Protein AF-A0A380ZVC2-F1 (afdb_monomer_lite)

Organism: NCBI:txid1015

Secondary structure (DSSP, 8-state):
---EEEE-TTS-EEEE-TTS-EEEEETTTTEEEEE-SS------SS------SS------SS------SS------SS------SS------SS------SS------SS-------SS------SS------SS------SS-----

pLDDT: mean 93.97, std 8.3, range [48.78, 98.5]

Structure (mmCIF, N/CA/C/O backbone):
data_AF-A0A380ZVC2-F1
#
_entry.id   AF-A0A380ZVC2-F1
#
loop_
_atom_site.group_PDB
_atom_site.id
_atom_site.type_symbol
_atom_site.label_atom_id
_atom_site.label_alt_id
_atom_site.label_comp_id
_atom_site.label_asym_id
_atom_site.label_entity_id
_atom_site.label_seq_id
_atom_site.pdbx_PDB_ins_code
_atom_site.Cartn_x
_atom_site.Cartn_y
_atom_site.Cartn_z
_atom_site.occupancy
_atom_site.B_iso_or_equiv
_atom_site.auth_seq_id
_atom_site.auth_comp_id
_atom_site.auth_asym_id
_atom_site.auth_atom_id
_atom_site.pdbx_PDB_model_num
ATOM 1 N N . MET A 1 1 ? -24.034 16.412 26.655 1.00 63.91 1 MET A N 1
ATOM 2 C CA . MET A 1 1 ? -24.231 15.165 27.432 1.00 63.91 1 MET A CA 1
ATOM 3 C C . MET A 1 1 ? -22.999 14.930 28.295 1.00 63.91 1 MET A C 1
ATOM 5 O O . MET A 1 1 ? -21.976 15.521 27.990 1.00 63.91 1 MET A O 1
ATOM 9 N N . ALA A 1 2 ? -23.081 14.181 29.393 1.00 83.50 2 ALA A N 1
ATOM 10 C CA . ALA A 1 2 ? -21.892 13.782 30.157 1.00 83.50 2 ALA A CA 1
ATOM 11 C C . ALA A 1 2 ? -21.224 12.562 29.499 1.00 83.50 2 ALA A C 1
ATOM 13 O O . ALA A 1 2 ? -21.871 11.892 28.696 1.00 83.50 2 ALA A O 1
ATOM 14 N N . SER A 1 3 ? -19.968 12.268 29.843 1.00 95.62 3 SER A N 1
ATOM 15 C CA . SER A 1 3 ? -19.331 11.001 29.461 1.00 95.62 3 SER A CA 1
ATOM 16 C C . SER A 1 3 ? -20.010 9.826 30.168 1.00 95.62 3 SER A C 1
ATOM 18 O O . SER A 1 3 ? -20.435 9.966 31.317 1.00 95.62 3 SER A O 1
ATOM 20 N N . ARG A 1 4 ? -20.149 8.683 29.488 1.00 96.06 4 ARG A N 1
ATOM 21 C CA . ARG A 1 4 ? -20.898 7.522 29.993 1.00 96.06 4 ARG A CA 1
ATOM 22 C C . ARG A 1 4 ? -20.222 6.218 29.596 1.00 96.06 4 ARG A C 1
ATOM 24 O O . ARG A 1 4 ? -19.738 6.093 28.477 1.00 96.06 4 ARG A O 1
ATOM 31 N N . LEU A 1 5 ? -20.279 5.254 30.508 1.00 97.44 5 LEU A N 1
ATOM 32 C CA . LEU A 1 5 ? -20.104 3.834 30.231 1.00 97.44 5 LEU A CA 1
ATOM 33 C C . LEU A 1 5 ? -21.469 3.167 30.432 1.00 97.44 5 LEU A C 1
ATOM 35 O O . LEU A 1 5 ? -22.059 3.307 31.504 1.00 97.44 5 LEU A O 1
ATOM 39 N N . ILE A 1 6 ? -21.995 2.520 29.396 1.00 95.88 6 ILE A N 1
ATOM 40 C CA . ILE A 1 6 ? -23.343 1.942 29.370 1.00 95.88 6 ILE A CA 1
ATOM 41 C C . ILE A 1 6 ? -23.227 0.451 29.063 1.00 95.88 6 ILE A C 1
ATOM 43 O O . ILE A 1 6 ? -22.592 0.078 28.080 1.00 95.88 6 ILE A O 1
ATOM 47 N N . PHE A 1 7 ? -23.872 -0.363 29.892 1.00 96.81 7 PHE A N 1
ATOM 48 C CA . PHE A 1 7 ? -24.181 -1.763 29.616 1.00 96.81 7 PHE A CA 1
ATOM 49 C C . PHE A 1 7 ? -2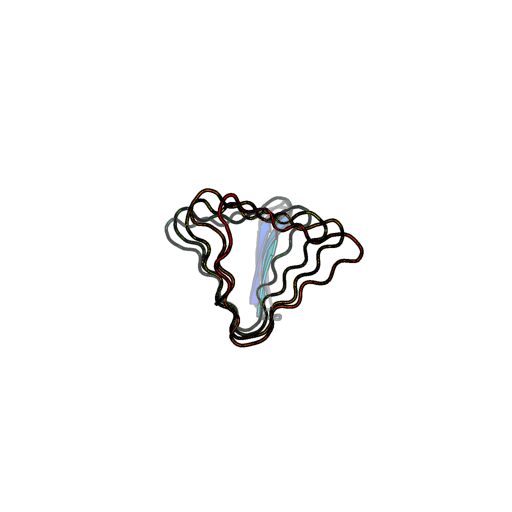5.652 -1.819 29.221 1.00 96.81 7 PHE A C 1
ATOM 51 O O . PHE A 1 7 ? -26.494 -1.262 29.933 1.00 96.81 7 PHE A O 1
ATOM 58 N N . THR A 1 8 ? -25.954 -2.399 28.071 1.00 93.62 8 THR A N 1
ATOM 59 C CA . THR A 1 8 ? -27.314 -2.445 27.527 1.00 93.62 8 THR A CA 1
ATOM 60 C C . THR A 1 8 ? -27.992 -3.781 27.838 1.00 93.62 8 THR A C 1
ATOM 62 O O . THR A 1 8 ? -27.348 -4.731 28.280 1.00 93.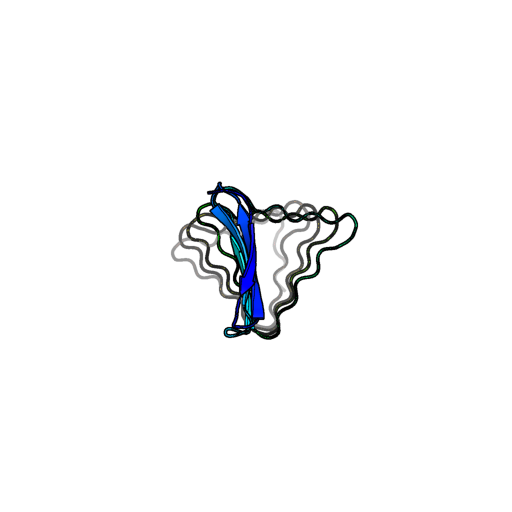62 8 THR A O 1
ATOM 65 N N . GLU A 1 9 ? -29.310 -3.859 27.632 1.00 91.38 9 GLU A N 1
ATOM 66 C CA . GLU A 1 9 ? -30.074 -5.099 27.852 1.00 91.38 9 GLU A CA 1
ATOM 67 C C . GLU A 1 9 ? -29.700 -6.211 26.860 1.00 91.38 9 GLU A C 1
ATOM 69 O O . GLU A 1 9 ? -29.792 -7.384 27.202 1.00 91.38 9 GLU A O 1
ATOM 74 N N . ASP A 1 10 ? -29.229 -5.853 25.662 1.00 90.69 10 ASP A N 1
ATOM 75 C CA . ASP A 1 10 ? -28.673 -6.775 24.663 1.00 90.69 10 ASP A CA 1
ATOM 76 C C . ASP A 1 10 ? -27.184 -7.094 24.902 1.00 90.69 10 ASP A C 1
ATOM 78 O O . ASP A 1 10 ? -26.499 -7.555 23.995 1.00 90.69 10 ASP A O 1
ATOM 82 N N . GLU A 1 11 ? -26.670 -6.827 26.108 1.00 92.81 11 GLU A N 1
ATOM 83 C CA . GLU A 1 11 ? -25.294 -7.115 26.544 1.00 92.81 11 GLU A CA 1
ATOM 84 C C . GLU A 1 11 ? -24.187 -6.336 25.806 1.00 92.81 11 GLU A C 1
ATOM 86 O O . GLU A 1 11 ? -23.001 -6.604 26.006 1.00 92.81 11 GLU A O 1
ATOM 91 N N . SER A 1 12 ? -24.535 -5.346 24.982 1.00 96.06 12 SER A N 1
ATOM 92 C CA . SER A 1 12 ? -23.563 -4.445 24.354 1.00 96.06 12 SER A CA 1
ATOM 93 C C . SER A 1 12 ? -22.928 -3.494 25.389 1.00 96.06 12 SER A C 1
ATOM 95 O O . SER A 1 12 ? -23.527 -3.140 26.412 1.00 96.06 12 SER A O 1
ATOM 97 N N . ILE A 1 13 ? -21.699 -3.034 25.116 1.00 98.00 13 ILE A N 1
ATOM 98 C CA . ILE A 1 13 ? -20.956 -2.085 25.970 1.00 98.00 13 ILE A CA 1
ATOM 99 C C . ILE A 1 13 ? -20.604 -0.836 25.163 1.00 98.00 13 ILE A C 1
ATOM 101 O O . ILE A 1 13 ? -19.988 -0.930 24.102 1.00 98.00 13 ILE A O 1
ATOM 105 N N . ILE A 1 14 ? -20.963 0.341 25.682 1.00 97.00 14 ILE A N 1
ATOM 106 C CA . ILE A 1 14 ? -20.763 1.631 25.007 1.00 97.00 14 ILE A CA 1
ATOM 107 C C . ILE A 1 14 ? -20.015 2.596 25.926 1.00 97.00 14 ILE A C 1
ATOM 109 O O . ILE A 1 14 ? -20.483 2.905 27.024 1.00 97.00 14 ILE A O 1
ATOM 113 N N . LEU A 1 15 ? -18.884 3.122 25.455 1.00 97.69 15 LEU A N 1
ATOM 114 C CA . LEU A 1 15 ? -18.159 4.235 26.065 1.00 97.69 15 LEU A CA 1
ATOM 115 C C . LEU A 1 15 ? -18.289 5.465 25.171 1.00 97.69 15 LEU A C 1
ATOM 117 O O . LEU A 1 15 ? -17.854 5.438 24.025 1.00 97.69 15 LEU A O 1
ATOM 121 N N . THR A 1 16 ? -18.846 6.548 25.707 1.00 97.00 16 THR A N 1
ATOM 122 C CA . THR A 1 16 ? -19.056 7.801 24.971 1.00 97.00 16 THR A CA 1
ATOM 123 C C . THR A 1 16 ? -18.628 9.013 25.789 1.00 97.00 16 THR A C 1
ATOM 125 O O . THR A 1 16 ? -18.713 9.008 27.023 1.00 97.00 16 THR A O 1
ATOM 128 N N . ASP A 1 17 ? -18.181 10.070 25.114 1.00 96.31 17 ASP A N 1
ATOM 129 C CA . ASP A 1 17 ? -17.947 11.379 25.715 1.00 96.31 17 ASP A CA 1
ATOM 130 C C . ASP A 1 17 ? -18.902 12.450 25.166 1.00 96.31 17 ASP A C 1
ATOM 132 O O . ASP A 1 17 ? -19.669 12.252 24.225 1.00 96.31 17 ASP A O 1
ATOM 136 N N . LYS A 1 18 ? -18.854 13.644 25.758 1.00 94.88 18 LYS A N 1
ATOM 137 C CA . LYS A 1 18 ? -19.688 14.770 25.316 1.00 94.88 18 LYS A CA 1
ATOM 138 C C . LYS A 1 18 ? -19.355 15.292 23.915 1.00 94.88 18 LYS A C 1
ATOM 140 O O . LYS A 1 18 ? -20.129 16.084 23.383 1.00 94.88 18 LYS A O 1
ATOM 145 N N . SER A 1 19 ? -18.183 14.939 23.399 1.00 94.81 19 SER A N 1
ATOM 146 C CA . SER A 1 19 ? -17.610 15.466 22.164 1.00 94.81 19 SER A CA 1
ATOM 147 C C . SER A 1 19 ? -17.977 14.601 20.960 1.00 94.81 19 SER A C 1
ATOM 149 O O . SER A 1 19 ? -17.734 15.031 19.841 1.00 94.81 19 SER A O 1
ATOM 151 N N . GLY A 1 20 ? -18.570 13.421 21.179 1.00 95.25 20 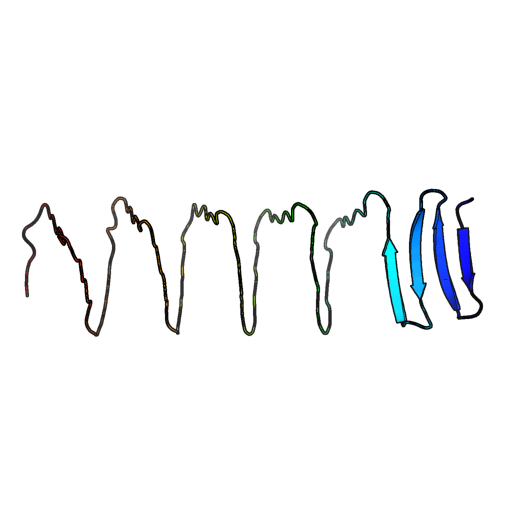GLY A N 1
ATOM 152 C CA . GLY A 1 20 ? -18.953 12.475 20.130 1.00 95.25 20 GLY A CA 1
ATOM 153 C C . GLY A 1 20 ? -17.924 11.373 19.875 1.00 95.25 20 GLY A C 1
ATOM 154 O O . GLY A 1 20 ? -18.014 10.696 18.856 1.00 95.25 20 GLY A O 1
ATOM 155 N N . ASN A 1 21 ? -16.942 11.190 20.762 1.00 97.69 21 ASN A N 1
ATOM 156 C CA . ASN A 1 21 ? -16.074 10.016 20.727 1.00 97.69 21 ASN A CA 1
ATOM 157 C C . ASN A 1 21 ? -16.858 8.794 21.221 1.00 97.69 21 ASN A C 1
ATOM 159 O O . ASN A 1 21 ? -17.567 8.893 22.227 1.00 97.69 21 ASN A O 1
ATOM 163 N N . GLU A 1 22 ? -16.712 7.652 20.550 1.00 97.69 22 GLU A N 1
ATOM 164 C CA . GLU A 1 22 ? -17.424 6.419 20.894 1.00 97.69 22 GLU A CA 1
ATOM 165 C C . GLU A 1 22 ? -16.548 5.173 20.702 1.00 97.69 22 GLU A C 1
ATOM 167 O O . GLU A 1 22 ? -15.825 5.046 19.711 1.00 97.69 22 GLU A O 1
ATOM 172 N N . ILE A 1 23 ? -16.650 4.244 21.656 1.00 98.25 23 ILE A N 1
ATOM 173 C CA . ILE A 1 23 ? -16.234 2.846 21.518 1.00 98.25 23 ILE A CA 1
ATOM 174 C C . ILE A 1 23 ? -17.451 1.973 21.829 1.00 98.25 23 ILE A C 1
ATOM 176 O O . ILE A 1 23 ? -17.990 2.050 22.936 1.00 98.25 23 ILE A O 1
ATOM 180 N N . LYS A 1 24 ? -17.861 1.135 20.874 1.00 97.75 24 LYS A N 1
ATOM 181 C CA . LYS A 1 24 ? -19.015 0.235 20.990 1.00 97.75 24 LYS A CA 1
ATOM 182 C C . LYS A 1 24 ? -18.599 -1.211 20.737 1.00 97.75 24 LYS A C 1
ATOM 184 O O . LYS A 1 24 ? -18.136 -1.525 19.643 1.00 97.75 24 LYS A O 1
ATOM 189 N N . LEU A 1 25 ? -18.809 -2.076 21.727 1.00 97.94 25 LEU A N 1
ATOM 190 C CA . LEU A 1 25 ? -18.778 -3.532 21.585 1.00 97.94 25 LEU A CA 1
ATOM 191 C C . LEU A 1 25 ? -20.228 -3.985 21.394 1.00 97.94 25 LEU A C 1
ATOM 193 O O . LEU A 1 25 ? -21.037 -3.841 22.309 1.00 97.94 25 LEU A O 1
ATOM 197 N N . ASP A 1 26 ? -20.557 -4.444 20.192 1.00 95.25 26 ASP A N 1
ATOM 198 C CA . ASP A 1 26 ? -21.914 -4.770 19.758 1.00 95.25 26 ASP A CA 1
ATOM 199 C C . ASP A 1 26 ? -22.124 -6.286 19.766 1.00 95.25 26 ASP A C 1
ATOM 201 O O . ASP A 1 26 ? -21.599 -6.988 18.900 1.00 95.25 26 ASP A O 1
ATOM 205 N N . THR A 1 27 ? -22.885 -6.790 20.738 1.00 94.62 27 THR A N 1
ATOM 206 C CA . THR A 1 27 ? -23.134 -8.233 20.893 1.00 94.62 27 THR A CA 1
ATOM 207 C C . THR A 1 27 ? -24.047 -8.767 19.795 1.00 94.62 27 THR A C 1
ATOM 209 O O . THR A 1 27 ? -23.795 -9.839 19.248 1.00 94.62 27 THR A O 1
ATOM 212 N N . THR A 1 28 ? -25.077 -8.008 19.417 1.00 91.69 28 THR A N 1
ATOM 213 C CA . THR A 1 28 ? -26.052 -8.431 18.402 1.00 91.69 28 THR A CA 1
ATOM 214 C C . THR A 1 28 ? -25.411 -8.504 17.015 1.00 91.69 28 THR A C 1
ATOM 216 O O . THR A 1 28 ? -25.663 -9.438 16.256 1.00 91.69 28 THR A O 1
ATOM 219 N N . GLY A 1 29 ? -24.575 -7.518 16.679 1.00 91.69 29 GLY A N 1
ATOM 220 C CA . GLY A 1 29 ? -23.863 -7.460 15.403 1.00 91.69 29 GLY A CA 1
ATOM 221 C C . GLY A 1 29 ? -22.523 -8.201 15.385 1.00 91.69 29 GLY A C 1
ATOM 222 O O . GLY A 1 29 ? -21.991 -8.433 14.304 1.00 91.69 29 GLY A O 1
ATOM 223 N N . GLY A 1 30 ? -21.960 -8.535 16.551 1.00 95.19 30 GLY A N 1
ATOM 224 C CA . GLY A 1 30 ? -20.633 -9.145 16.687 1.00 95.19 30 GLY A CA 1
ATOM 225 C C . GLY A 1 30 ? -19.462 -8.211 16.347 1.00 95.19 30 GLY A C 1
ATOM 226 O O . GLY A 1 30 ? -18.368 -8.687 16.054 1.00 95.19 30 GLY A O 1
ATOM 227 N N . ASN A 1 31 ? -19.677 -6.890 16.358 1.00 96.44 31 ASN A N 1
ATOM 228 C CA . ASN A 1 31 ? -18.720 -5.895 15.862 1.00 96.44 31 ASN A CA 1
ATOM 229 C C . ASN A 1 31 ? -18.116 -5.046 16.986 1.00 96.44 31 ASN A C 1
ATOM 231 O O . ASN A 1 31 ? -18.739 -4.811 18.020 1.00 96.44 31 ASN A O 1
ATOM 235 N N . ILE A 1 32 ? -16.934 -4.483 16.729 1.00 98.00 32 ILE A N 1
ATOM 236 C CA . ILE A 1 32 ? -16.368 -3.393 17.529 1.00 98.00 32 ILE A CA 1
ATOM 237 C C . ILE A 1 32 ? -16.267 -2.153 16.644 1.00 98.00 32 ILE A C 1
ATOM 239 O O . ILE A 1 32 ? -15.627 -2.193 15.597 1.00 98.00 32 ILE A O 1
ATOM 243 N N . ASN A 1 33 ? -16.870 -1.047 17.079 1.00 97.88 33 ASN A N 1
ATOM 244 C CA . ASN A 1 33 ? -16.800 0.240 16.391 1.00 97.88 33 ASN A CA 1
ATOM 245 C C . ASN A 1 33 ? -16.047 1.254 17.252 1.00 97.88 33 ASN A C 1
ATOM 247 O O . ASN A 1 33 ? -16.319 1.385 18.446 1.00 97.88 33 ASN A O 1
ATOM 251 N N . ILE A 1 34 ? -15.106 1.975 16.641 1.00 98.25 34 ILE A N 1
ATOM 252 C CA . ILE A 1 34 ? -14.342 3.050 17.278 1.00 98.25 34 ILE A CA 1
ATOM 253 C C . ILE A 1 34 ? -14.443 4.276 16.379 1.00 98.25 34 ILE A C 1
ATOM 255 O O . ILE A 1 34 ? -13.975 4.252 15.241 1.00 98.25 34 ILE A O 1
ATOM 259 N N . THR A 1 35 ? -15.040 5.350 16.884 1.00 98.06 35 THR A N 1
ATOM 260 C CA . THR A 1 35 ? -15.258 6.580 16.114 1.00 98.06 35 THR A CA 1
ATOM 261 C C . THR A 1 35 ? -14.841 7.806 16.907 1.00 98.06 35 THR A C 1
ATOM 263 O O . THR A 1 35 ? -15.099 7.901 18.107 1.00 98.06 35 THR A O 1
ATOM 266 N N . ALA A 1 36 ? -14.231 8.772 16.223 1.00 97.94 36 ALA A N 1
ATOM 267 C CA . ALA A 1 36 ? -13.868 10.064 16.790 1.00 97.94 36 ALA A CA 1
ATOM 268 C C . ALA A 1 36 ? -14.107 11.174 15.752 1.00 97.94 36 ALA A C 1
ATOM 270 O O . ALA A 1 36 ? -13.724 10.996 14.594 1.00 97.94 36 ALA A O 1
ATOM 271 N N . PRO A 1 37 ? -14.657 12.342 16.132 1.00 97.75 37 PRO A N 1
ATOM 272 C CA . PRO A 1 37 ? -14.845 13.462 15.203 1.00 97.75 37 PRO A CA 1
ATOM 273 C C . PRO A 1 37 ? -13.549 14.133 14.727 1.00 97.75 37 PRO A C 1
ATOM 275 O O . PRO A 1 37 ? -13.585 14.935 13.799 1.00 97.75 37 PRO A O 1
ATOM 278 N N . SER A 1 38 ? -12.418 13.866 15.386 1.00 98.00 38 SER A N 1
ATOM 279 C CA . SER A 1 38 ? -11.136 14.518 15.100 1.00 98.00 38 SER A CA 1
ATOM 280 C C . SER A 1 38 ? -10.045 13.515 14.727 1.00 98.00 38 SER A C 1
ATOM 282 O O . SER A 1 38 ? -9.671 13.433 13.562 1.00 98.00 38 SER A O 1
ATOM 284 N N . SER A 1 39 ? -9.517 12.750 15.689 1.00 97.81 39 SER A N 1
ATOM 285 C CA . SER A 1 39 ? -8.438 11.791 15.427 1.00 97.81 39 SER A CA 1
ATOM 286 C C . SER A 1 39 ? -8.530 10.555 16.316 1.00 97.81 39 SER A C 1
ATOM 288 O O . SER A 1 39 ? -8.965 10.630 17.464 1.00 97.81 39 SER A O 1
ATOM 290 N N . ILE A 1 40 ? -8.071 9.426 15.776 1.00 98.31 40 ILE A N 1
ATOM 291 C CA . ILE A 1 40 ? -7.782 8.192 16.509 1.00 98.31 40 ILE A CA 1
ATOM 292 C C . ILE A 1 40 ? -6.279 7.955 16.363 1.00 98.31 40 ILE A C 1
ATOM 294 O O . ILE A 1 40 ? -5.777 7.859 15.245 1.00 98.31 40 ILE A O 1
ATOM 298 N N . ASN A 1 41 ? -5.559 7.878 17.482 1.00 98.19 41 ASN A N 1
ATOM 299 C CA . ASN A 1 41 ? -4.113 7.658 17.499 1.00 98.19 41 ASN A CA 1
ATOM 300 C C . ASN A 1 41 ? -3.816 6.286 18.111 1.00 98.19 41 ASN A C 1
ATOM 302 O O . ASN A 1 41 ? -4.262 6.002 19.223 1.00 98.19 41 ASN A O 1
ATOM 306 N N . ILE A 1 42 ? -3.054 5.450 17.403 1.00 98.06 42 ILE A N 1
ATOM 307 C CA . ILE A 1 42 ? -2.659 4.109 17.852 1.00 98.06 42 ILE A CA 1
ATOM 308 C C . ILE A 1 42 ? -1.132 4.050 17.881 1.00 98.06 42 ILE A C 1
ATOM 310 O O . ILE A 1 42 ? -0.484 4.101 16.839 1.00 98.06 42 ILE A O 1
ATOM 314 N N . THR A 1 43 ? -0.565 3.923 19.079 1.00 97.50 43 THR A N 1
ATOM 315 C CA . THR A 1 43 ? 0.886 3.883 19.300 1.00 97.50 43 THR A CA 1
ATOM 316 C C . THR A 1 43 ? 1.228 2.711 20.211 1.00 97.50 43 THR A C 1
ATOM 318 O O . THR A 1 43 ? 0.588 2.522 21.243 1.00 97.50 43 THR A O 1
ATOM 321 N N . ALA A 1 44 ? 2.266 1.948 19.866 1.00 97.94 44 ALA A N 1
ATOM 322 C CA . ALA A 1 44 ? 2.774 0.852 20.686 1.00 97.94 44 ALA A CA 1
ATOM 323 C C . ALA A 1 44 ? 4.295 0.956 20.852 1.00 97.94 44 ALA A C 1
ATOM 325 O O . ALA A 1 44 ? 5.006 1.277 19.906 1.00 97.94 44 ALA A O 1
ATOM 326 N N . GLY A 1 45 ? 4.811 0.627 22.041 1.00 98.38 45 GLY A N 1
ATOM 327 C CA . GLY A 1 45 ? 6.256 0.649 22.315 1.00 98.38 45 GLY A CA 1
ATOM 328 C C . GLY A 1 45 ? 7.050 -0.502 21.682 1.00 98.38 45 GLY A C 1
ATOM 329 O O . GLY A 1 45 ? 8.274 -0.506 21.756 1.00 98.38 45 GLY A O 1
ATOM 330 N N . LYS A 1 46 ? 6.368 -1.496 21.097 1.00 98.44 46 LYS A N 1
ATOM 331 C CA . LYS A 1 46 ? 6.996 -2.649 20.431 1.00 98.44 46 LYS A CA 1
ATOM 332 C C . LYS A 1 46 ? 6.349 -2.958 19.085 1.00 98.44 46 LYS A C 1
ATOM 334 O O . LYS A 1 46 ? 7.020 -2.886 18.062 1.00 98.44 46 LYS A O 1
ATOM 339 N N . SER A 1 47 ? 5.066 -3.321 19.079 1.00 97.88 47 SER A N 1
ATOM 340 C CA . SER A 1 47 ? 4.394 -3.804 17.866 1.00 97.88 47 SER A CA 1
ATOM 341 C C . SER A 1 47 ? 2.898 -3.507 17.886 1.00 97.88 47 SER A C 1
ATOM 343 O O . SER A 1 47 ? 2.273 -3.544 18.944 1.00 97.88 47 SER A O 1
ATOM 345 N N . VAL A 1 48 ? 2.341 -3.268 16.700 1.00 98.38 48 VAL A N 1
ATOM 346 C CA . VAL A 1 48 ? 0.904 -3.309 16.408 1.00 98.38 48 VAL A CA 1
ATOM 347 C C . VAL A 1 48 ? 0.712 -4.424 15.383 1.00 98.38 48 VAL A C 1
ATOM 349 O O . VAL A 1 48 ? 1.335 -4.379 14.326 1.00 98.38 48 VAL A O 1
ATOM 352 N N . ASN A 1 49 ? -0.110 -5.424 15.699 1.00 98.12 49 ASN A N 1
ATOM 353 C CA . ASN A 1 49 ? -0.433 -6.523 14.788 1.00 98.12 49 ASN A CA 1
ATOM 354 C C . ASN A 1 49 ? -1.868 -6.344 14.291 1.00 98.12 49 ASN A C 1
ATOM 356 O O . ASN A 1 49 ? -2.767 -6.130 15.103 1.00 98.12 49 ASN A O 1
ATOM 360 N N . ILE A 1 50 ? -2.074 -6.434 12.978 1.00 98.00 50 ILE A N 1
ATOM 361 C CA . ILE A 1 50 ? -3.394 -6.346 12.349 1.00 98.00 50 ILE A CA 1
ATOM 362 C C . ILE A 1 50 ? -3.544 -7.568 11.448 1.00 98.00 50 ILE A C 1
ATOM 364 O O . ILE A 1 50 ? -2.775 -7.749 10.506 1.00 98.00 50 ILE A O 1
ATOM 368 N N . ASN A 1 51 ? -4.518 -8.418 11.760 1.00 97.94 51 ASN A N 1
ATOM 369 C CA . ASN A 1 51 ? -4.815 -9.639 11.024 1.00 97.94 51 ASN A CA 1
ATOM 370 C C . ASN A 1 51 ? -6.329 -9.723 10.816 1.00 97.94 51 ASN A C 1
ATOM 372 O O . ASN A 1 51 ? -7.086 -9.502 11.759 1.00 97.94 51 ASN A O 1
ATOM 376 N N . ALA A 1 52 ? -6.754 -10.065 9.602 1.00 97.88 52 ALA A N 1
ATOM 377 C CA . ALA A 1 52 ? -8.147 -10.328 9.256 1.00 97.88 52 ALA A CA 1
ATOM 378 C C . ALA A 1 52 ? -8.234 -11.656 8.493 1.00 97.88 52 ALA A C 1
ATOM 380 O O . ALA A 1 52 ? -7.291 -12.021 7.792 1.00 97.88 52 ALA A O 1
ATOM 381 N N . GLY A 1 53 ? -9.344 -12.381 8.654 1.00 98.25 53 GLY A N 1
ATOM 382 C CA . GLY A 1 53 ? -9.601 -13.619 7.905 1.00 98.25 53 GLY A CA 1
ATOM 383 C C . GLY A 1 53 ? -10.039 -13.375 6.458 1.00 98.25 53 GLY A C 1
ATOM 384 O O . GLY A 1 53 ? -9.885 -14.259 5.623 1.00 98.25 53 GLY A O 1
ATOM 385 N N . GLU A 1 54 ? -10.551 -12.175 6.182 1.00 98.25 54 GLU A N 1
ATOM 386 C CA . GLU A 1 54 ? -11.030 -11.750 4.867 1.00 98.25 54 GLU A CA 1
ATOM 387 C C . GLU A 1 54 ? -10.254 -10.504 4.423 1.00 98.25 54 GLU A C 1
ATOM 389 O O . GLU A 1 54 ? -9.198 -10.635 3.807 1.00 98.25 54 GLU A O 1
ATOM 394 N N . ASP A 1 55 ? -10.705 -9.306 4.814 1.00 98.00 55 ASP A N 1
ATOM 395 C CA . ASP A 1 55 ? -10.203 -8.045 4.258 1.00 98.00 55 ASP A CA 1
ATOM 396 C C . ASP A 1 55 ? -9.717 -7.038 5.313 1.00 98.00 55 ASP A C 1
ATOM 398 O O . ASP A 1 55 ? -10.206 -6.982 6.442 1.00 98.00 55 ASP A O 1
ATOM 402 N N . ILE A 1 56 ? -8.779 -6.173 4.905 1.00 98.31 56 ILE A N 1
ATOM 403 C CA . ILE A 1 56 ? -8.387 -4.950 5.628 1.00 98.31 56 ILE A CA 1
ATOM 404 C C . ILE A 1 56 ? -8.489 -3.763 4.654 1.00 98.31 56 ILE A C 1
ATOM 406 O O . ILE A 1 56 ? -7.514 -3.443 3.968 1.00 98.31 56 ILE A O 1
ATOM 410 N N . PRO A 1 57 ? -9.652 -3.094 4.553 1.00 97.94 57 PRO A N 1
ATOM 411 C CA . PRO A 1 57 ? -9.788 -1.901 3.727 1.00 97.94 57 PRO A CA 1
ATO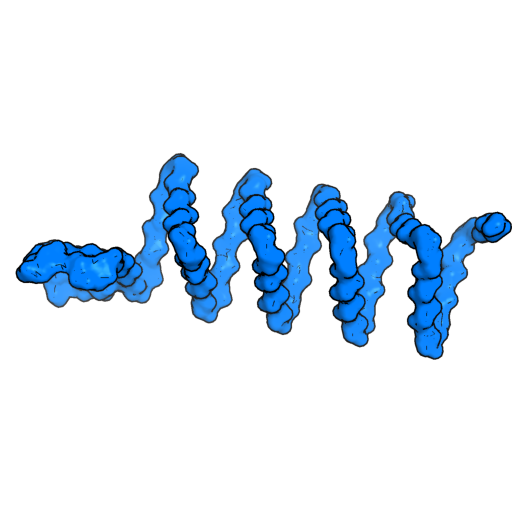M 412 C C . PRO A 1 57 ? -9.124 -0.689 4.398 1.00 97.94 57 PRO A C 1
ATOM 414 O O . PRO A 1 57 ? -9.362 -0.400 5.570 1.00 97.94 57 PRO A O 1
ATOM 417 N N . ILE A 1 58 ? -8.315 0.057 3.640 1.00 97.94 58 ILE A N 1
ATOM 418 C CA . ILE A 1 58 ? -7.698 1.315 4.085 1.00 97.94 58 ILE A CA 1
ATOM 419 C C . ILE A 1 58 ? -8.013 2.399 3.058 1.00 97.94 58 ILE A C 1
ATOM 421 O O . ILE A 1 58 ? -7.674 2.278 1.883 1.00 97.94 58 ILE A O 1
ATOM 425 N N . SER A 1 59 ? -8.638 3.482 3.509 1.00 98.00 59 SER A N 1
ATOM 426 C CA . SER A 1 59 ? -8.994 4.624 2.668 1.00 98.00 59 SER A CA 1
ATOM 427 C C . SER A 1 59 ? -8.809 5.932 3.427 1.00 98.00 59 SER A C 1
ATOM 429 O O . SER A 1 59 ? -9.127 6.005 4.613 1.00 98.00 59 SER A O 1
ATOM 431 N N . ALA A 1 60 ? -8.361 6.978 2.737 1.00 98.00 60 ALA A N 1
ATOM 432 C CA . ALA A 1 60 ? -8.295 8.333 3.271 1.00 98.00 60 ALA A CA 1
ATOM 433 C C . ALA A 1 60 ? -8.860 9.326 2.252 1.00 98.00 60 ALA A C 1
ATOM 435 O O . ALA A 1 60 ? -8.656 9.167 1.052 1.00 98.00 60 ALA A O 1
ATOM 436 N N . GLY A 1 61 ? -9.528 10.379 2.731 1.00 98.25 61 GLY A N 1
ATOM 437 C CA . GLY A 1 61 ? -10.071 11.425 1.857 1.00 98.25 61 GLY A CA 1
ATOM 438 C C . GLY A 1 61 ? -9.009 12.334 1.227 1.00 98.25 61 GLY A C 1
ATOM 439 O O . GLY A 1 61 ? -9.299 13.010 0.247 1.00 98.25 61 GLY A O 1
ATOM 440 N N . MET A 1 62 ? -7.791 12.362 1.781 1.00 98.12 62 MET A N 1
ATOM 441 C CA . MET A 1 62 ? -6.684 13.172 1.256 1.00 98.12 62 MET A CA 1
ATOM 442 C C . MET A 1 62 ? -5.431 12.336 1.004 1.00 98.12 62 MET A C 1
ATOM 444 O O . MET A 1 62 ? -5.038 12.177 -0.143 1.00 98.12 62 MET A O 1
ATOM 448 N N . ASN A 1 63 ? -4.795 11.804 2.057 1.00 97.94 63 ASN A N 1
ATOM 449 C CA . ASN A 1 63 ? -3.487 11.155 1.941 1.00 97.94 63 ASN A CA 1
ATOM 450 C C . ASN A 1 63 ? -3.376 9.918 2.837 1.00 97.94 63 ASN A C 1
ATOM 452 O O . ASN A 1 63 ? -3.883 9.916 3.959 1.00 97.94 63 ASN A O 1
ATOM 456 N N . ILE A 1 64 ? -2.631 8.920 2.361 1.00 98.50 64 ILE A N 1
ATOM 457 C CA . ILE A 1 64 ? -2.083 7.817 3.157 1.00 98.50 64 ILE A CA 1
ATOM 458 C C . ILE A 1 64 ? -0.560 7.928 3.075 1.00 98.50 64 ILE A C 1
ATOM 460 O O . ILE A 1 64 ? -0.007 7.985 1.978 1.00 98.50 64 ILE A O 1
ATOM 464 N N . SER A 1 65 ? 0.110 7.935 4.227 1.00 97.94 65 SER A N 1
ATOM 465 C CA . SER A 1 65 ? 1.573 7.983 4.319 1.00 97.94 65 SER A CA 1
ATOM 466 C C . SER A 1 65 ? 2.078 6.791 5.122 1.00 97.94 65 SER A C 1
ATOM 468 O O . SER A 1 65 ? 1.697 6.617 6.277 1.00 97.94 65 SER A O 1
ATOM 470 N N . THR A 1 66 ? 2.962 5.990 4.527 1.00 97.56 66 THR A N 1
ATOM 471 C CA . THR A 1 66 ? 3.588 4.825 5.168 1.00 97.56 66 THR A CA 1
ATOM 472 C C . THR A 1 66 ? 5.103 4.949 5.115 1.00 97.56 66 THR A C 1
ATOM 474 O O . THR A 1 66 ? 5.660 5.255 4.062 1.00 97.56 66 THR A O 1
ATOM 477 N N . SER A 1 67 ? 5.783 4.679 6.225 1.00 97.75 67 SER A N 1
ATOM 478 C CA . SER A 1 67 ? 7.243 4.686 6.285 1.00 97.75 67 SER A CA 1
ATOM 479 C C . SER A 1 67 ? 7.757 3.613 7.240 1.00 97.75 67 SER A C 1
ATOM 481 O O . SER A 1 67 ? 7.114 3.275 8.232 1.00 97.75 67 SER A O 1
ATOM 483 N N . ALA A 1 68 ? 8.931 3.070 6.928 1.00 97.75 68 ALA A N 1
ATOM 484 C CA . ALA A 1 68 ? 9.674 2.162 7.790 1.00 97.75 68 ALA A CA 1
ATOM 485 C C . ALA A 1 68 ? 11.144 2.586 7.797 1.00 97.75 68 ALA A C 1
ATOM 487 O O . ALA A 1 68 ? 11.690 2.954 6.759 1.00 97.75 68 ALA A O 1
ATOM 488 N N . THR A 1 69 ? 11.791 2.540 8.961 1.00 97.62 69 THR A N 1
ATOM 489 C CA . THR A 1 69 ? 13.197 2.960 9.099 1.00 97.62 69 THR A CA 1
ATOM 490 C C . THR A 1 69 ? 14.177 1.936 8.533 1.00 97.62 69 THR A C 1
ATOM 492 O O . THR A 1 69 ? 15.234 2.316 8.044 1.00 97.62 69 THR A O 1
ATOM 495 N N . MET A 1 70 ? 13.849 0.645 8.626 1.00 98.00 70 MET A N 1
ATOM 496 C CA . MET A 1 70 ? 14.727 -0.437 8.174 1.00 98.00 70 MET A CA 1
ATOM 497 C C . MET A 1 70 ? 14.167 -1.118 6.929 1.00 98.00 70 MET A C 1
ATOM 499 O O . MET A 1 70 ? 14.688 -0.924 5.840 1.00 98.00 70 MET A O 1
ATOM 503 N N . ASN A 1 71 ? 13.094 -1.899 7.087 1.00 97.56 71 ASN A N 1
ATOM 504 C CA . ASN A 1 71 ? 12.551 -2.732 6.019 1.00 97.56 71 ASN A CA 1
ATOM 505 C C . ASN A 1 71 ? 11.047 -2.514 5.871 1.00 97.56 71 ASN A C 1
ATOM 507 O O . ASN A 1 71 ? 10.331 -2.414 6.867 1.00 97.56 71 ASN A O 1
ATOM 511 N N . TYR A 1 72 ? 10.584 -2.508 4.624 1.00 98.12 72 TYR A N 1
ATOM 512 C CA . TYR A 1 72 ? 9.175 -2.547 4.263 1.00 98.12 72 TYR A CA 1
ATOM 513 C C . TYR A 1 72 ? 8.972 -3.682 3.258 1.00 98.12 72 TYR A C 1
ATOM 515 O O . TYR A 1 72 ? 9.532 -3.647 2.163 1.00 98.12 72 TYR A O 1
ATOM 523 N N . THR A 1 73 ? 8.195 -4.693 3.643 1.00 97.88 73 THR A N 1
ATOM 524 C CA . THR A 1 73 ? 7.959 -5.895 2.835 1.00 97.88 73 THR A CA 1
ATOM 525 C C . THR A 1 73 ? 6.477 -6.002 2.516 1.00 97.88 73 THR A C 1
ATOM 527 O O . THR A 1 73 ? 5.649 -5.983 3.423 1.00 97.88 73 THR A O 1
ATOM 530 N N . GLN A 1 74 ? 6.153 -6.160 1.235 1.00 97.62 74 GLN A N 1
ATOM 531 C CA . GLN A 1 74 ? 4.809 -6.488 0.765 1.00 97.62 74 GLN A CA 1
ATOM 532 C C . GLN A 1 74 ? 4.859 -7.838 0.058 1.00 97.62 74 GLN A C 1
ATOM 534 O O . GLN A 1 74 ? 5.692 -8.045 -0.821 1.00 97.62 74 GLN A O 1
ATOM 539 N N . MET A 1 75 ? 3.966 -8.744 0.442 1.00 97.75 75 MET A N 1
ATOM 540 C CA . MET A 1 75 ? 3.788 -10.041 -0.201 1.00 97.75 75 MET A CA 1
ATOM 541 C C . MET A 1 75 ? 2.324 -10.171 -0.598 1.00 97.75 75 MET A C 1
ATOM 543 O O . MET A 1 75 ? 1.439 -9.973 0.231 1.00 97.75 75 MET A O 1
ATOM 547 N N . VAL A 1 76 ? 2.077 -10.489 -1.866 1.00 97.81 76 VAL A N 1
ATOM 548 C CA . VAL A 1 76 ? 0.732 -10.627 -2.427 1.00 97.81 76 VAL A CA 1
ATOM 549 C C . VAL A 1 76 ? 0.644 -11.970 -3.128 1.00 97.81 76 VAL A C 1
ATOM 551 O O . VAL A 1 76 ? 1.507 -12.296 -3.936 1.00 97.81 76 VAL A O 1
ATOM 554 N N . GLY A 1 77 ? -0.377 -12.759 -2.791 1.00 97.81 77 GLY A N 1
ATOM 555 C CA . GLY A 1 77 ? -0.477 -14.144 -3.257 1.00 97.81 77 GLY A CA 1
ATOM 556 C C . GLY A 1 77 ? -0.979 -14.302 -4.692 1.00 97.81 77 GLY A C 1
ATOM 557 O O . GLY A 1 77 ? -0.620 -15.275 -5.343 1.00 97.81 77 GLY A O 1
ATOM 558 N N . ILE A 1 78 ? -1.814 -13.375 -5.175 1.00 97.62 78 ILE A N 1
ATOM 559 C CA . ILE A 1 78 ? -2.461 -13.495 -6.492 1.00 97.62 78 ILE A CA 1
ATOM 560 C C . ILE A 1 78 ? -2.182 -12.260 -7.353 1.00 97.62 78 ILE A C 1
ATOM 562 O O . ILE A 1 78 ? -1.379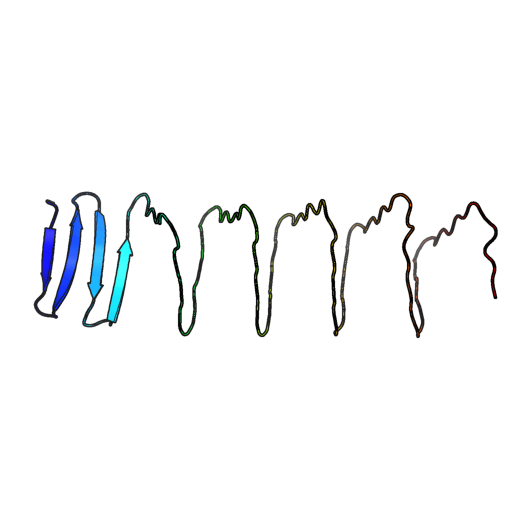 -12.333 -8.273 1.00 97.62 78 ILE A O 1
ATOM 566 N N . ASN A 1 79 ? -2.817 -11.120 -7.055 1.00 97.62 79 ASN A N 1
ATOM 567 C CA . ASN A 1 79 ? -2.750 -9.926 -7.902 1.00 97.62 79 ASN A CA 1
ATOM 568 C C . ASN A 1 79 ? -2.357 -8.687 -7.098 1.00 97.62 79 ASN A C 1
ATOM 570 O O . ASN A 1 79 ? -3.049 -8.327 -6.147 1.00 97.62 79 ASN A O 1
ATOM 574 N N . TYR A 1 80 ? -1.305 -7.993 -7.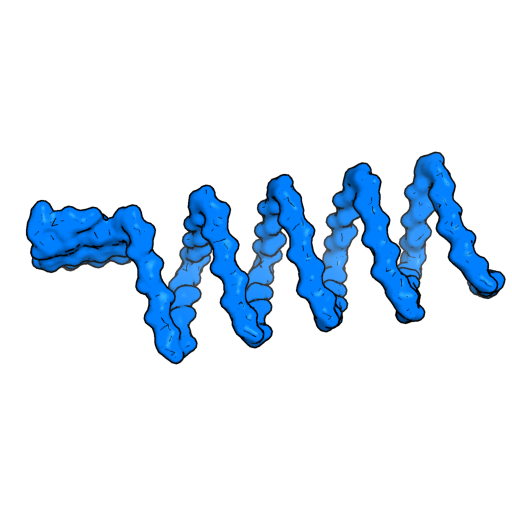534 1.00 98.06 80 TYR A N 1
ATOM 575 C CA . TYR A 1 80 ? -0.995 -6.636 -7.089 1.00 98.06 80 TYR A CA 1
ATOM 576 C C . TYR A 1 80 ? -1.420 -5.639 -8.170 1.00 98.06 80 TYR A C 1
ATOM 578 O O . TYR A 1 80 ? -0.918 -5.686 -9.291 1.00 98.06 80 TYR A O 1
ATOM 586 N N . ILE A 1 81 ? -2.348 -4.739 -7.840 1.00 98.06 81 ILE A N 1
ATOM 587 C CA . ILE A 1 81 ? -2.874 -3.727 -8.762 1.00 98.06 81 ILE A CA 1
ATOM 588 C C . ILE A 1 81 ? -2.608 -2.349 -8.163 1.00 98.06 81 ILE A C 1
ATOM 590 O O . ILE A 1 81 ? -3.021 -2.068 -7.041 1.00 98.06 81 ILE A O 1
ATOM 594 N N . SER A 1 82 ? -1.955 -1.475 -8.929 1.00 97.56 82 SER A N 1
ATOM 595 C CA . SER A 1 82 ? -1.701 -0.087 -8.544 1.00 97.56 82 SER A CA 1
ATOM 596 C C . SER A 1 82 ? -2.156 0.847 -9.658 1.00 97.56 82 SER A C 1
ATOM 598 O O . SER A 1 82 ? -1.695 0.744 -10.792 1.00 97.56 82 SER A O 1
ATOM 600 N N . THR A 1 83 ? -3.095 1.741 -9.344 1.00 97.88 83 THR A N 1
ATOM 601 C CA . THR A 1 83 ? -3.620 2.738 -10.284 1.00 97.88 83 THR A CA 1
ATOM 602 C C . THR A 1 83 ? -3.253 4.126 -9.788 1.00 97.88 83 THR A C 1
ATOM 604 O O . THR A 1 83 ? -3.683 4.537 -8.712 1.00 97.88 83 THR A O 1
ATOM 607 N N . ILE A 1 84 ? -2.473 4.860 -10.580 1.00 97.94 84 ILE A N 1
ATOM 608 C CA . ILE A 1 84 ? -2.022 6.212 -10.253 1.00 97.94 84 ILE A CA 1
ATOM 609 C C . ILE A 1 84 ? -2.520 7.161 -11.340 1.00 97.94 84 ILE A C 1
ATOM 611 O O . ILE A 1 84 ? -2.108 7.060 -12.491 1.00 97.94 84 ILE A O 1
ATOM 615 N N . ALA A 1 85 ? -3.405 8.088 -10.973 1.00 98.00 85 ALA A N 1
ATOM 616 C CA . ALA A 1 85 ? -3.901 9.115 -11.894 1.00 98.00 85 ALA A CA 1
ATOM 617 C C . ALA A 1 85 ? -2.894 10.261 -12.108 1.00 98.00 85 ALA A C 1
ATOM 619 O O . ALA A 1 85 ? -2.929 10.938 -13.132 1.00 98.00 85 ALA A O 1
ATOM 620 N N . GLY A 1 86 ? -2.029 10.496 -11.116 1.00 97.62 86 GLY A N 1
ATOM 621 C CA . GLY A 1 86 ? -0.950 11.479 -11.166 1.00 97.62 86 GLY A CA 1
ATOM 622 C C . GLY A 1 86 ? 0.387 10.845 -11.548 1.00 97.62 86 GLY A C 1
ATOM 623 O O . GLY A 1 86 ? 0.481 10.075 -12.498 1.00 97.62 86 GLY A O 1
ATOM 624 N N . ASN A 1 87 ? 1.426 11.152 -10.771 1.00 97.94 87 ASN A N 1
ATOM 625 C CA . ASN A 1 87 ? 2.781 10.661 -11.011 1.00 97.94 87 ASN A CA 1
ATOM 626 C C . ASN A 1 87 ? 3.148 9.538 -10.035 1.00 97.94 87 ASN A C 1
ATOM 628 O O . ASN A 1 87 ? 2.880 9.645 -8.839 1.00 97.94 87 ASN A O 1
ATOM 632 N N . ALA A 1 88 ? 3.834 8.511 -10.536 1.00 98.06 88 ALA A N 1
ATOM 633 C CA . ALA A 1 88 ? 4.555 7.536 -9.723 1.00 98.06 88 ALA A CA 1
ATOM 634 C C . ALA A 1 88 ? 6.061 7.836 -9.791 1.00 98.06 88 ALA A C 1
ATOM 636 O O . ALA A 1 88 ? 6.582 8.216 -10.841 1.00 98.06 88 ALA A O 1
ATOM 637 N N . SER A 1 89 ? 6.777 7.710 -8.675 1.00 97.88 89 SER A N 1
ATOM 638 C CA . SER A 1 89 ? 8.221 7.968 -8.617 1.00 97.88 89 SER A CA 1
ATOM 639 C C . SER A 1 89 ? 8.905 6.974 -7.689 1.00 97.88 89 SER A C 1
ATOM 641 O O . SER A 1 89 ? 8.457 6.762 -6.565 1.00 97.88 89 SER A O 1
ATOM 643 N N . HIS A 1 90 ? 10.011 6.394 -8.156 1.00 97.06 90 HIS A N 1
ATOM 644 C CA . HIS A 1 90 ? 10.832 5.451 -7.402 1.00 97.06 90 HIS A CA 1
ATOM 645 C C . HIS A 1 90 ? 12.263 5.986 -7.320 1.00 97.06 90 HIS A C 1
ATOM 647 O O . HIS A 1 90 ? 12.916 6.179 -8.343 1.00 97.06 90 HIS A O 1
ATOM 653 N N . PHE A 1 91 ? 12.750 6.223 -6.101 1.00 97.12 91 PHE A N 1
ATOM 654 C CA . PHE A 1 91 ? 14.116 6.678 -5.837 1.00 97.12 91 PHE A CA 1
ATOM 655 C C . PHE A 1 91 ? 14.893 5.549 -5.174 1.00 97.12 91 PHE A C 1
ATOM 657 O O . PHE A 1 91 ? 14.731 5.281 -3.985 1.00 97.12 91 PHE A O 1
ATOM 664 N N . ILE A 1 92 ? 15.711 4.859 -5.962 1.00 97.00 92 ILE A N 1
ATOM 665 C CA . ILE A 1 92 ? 16.438 3.669 -5.523 1.00 97.00 92 ILE A CA 1
ATOM 666 C C . ILE A 1 92 ? 17.919 4.024 -5.505 1.00 97.00 92 ILE A C 1
ATOM 668 O O . ILE A 1 92 ? 18.544 4.179 -6.549 1.00 97.00 92 ILE A O 1
ATOM 672 N N . THR A 1 93 ? 18.468 4.203 -4.305 1.00 96.19 93 THR A N 1
ATOM 673 C CA . THR A 1 93 ? 19.895 4.504 -4.106 1.00 96.19 93 THR A CA 1
ATOM 674 C C . THR A 1 93 ? 20.767 3.255 -4.207 1.00 96.19 93 THR A C 1
ATOM 676 O O . THR A 1 93 ? 21.940 3.345 -4.555 1.00 96.19 93 THR A O 1
ATOM 679 N N . GLY A 1 94 ? 20.195 2.096 -3.872 1.00 95.38 94 GLY A N 1
ATOM 680 C CA . GLY A 1 94 ? 20.830 0.790 -3.989 1.00 95.38 94 GLY A CA 1
ATOM 681 C C . GLY A 1 94 ? 20.537 0.112 -5.327 1.00 95.38 94 GLY A C 1
ATOM 682 O O . GLY A 1 94 ? 20.410 0.747 -6.369 1.00 95.38 94 GLY A O 1
ATOM 683 N N . LYS A 1 95 ? 20.415 -1.216 -5.289 1.00 95.88 95 LYS A N 1
ATOM 684 C CA . LYS A 1 95 ? 20.104 -2.042 -6.459 1.00 95.88 95 LYS A CA 1
ATOM 685 C C . LYS A 1 95 ? 18.593 -2.225 -6.617 1.00 95.88 95 LYS A C 1
ATOM 687 O O . LYS A 1 95 ? 17.920 -2.584 -5.655 1.00 95.88 95 LYS A O 1
ATOM 692 N N . LEU A 1 96 ? 18.099 -2.086 -7.846 1.00 96.88 96 LEU A N 1
ATOM 693 C CA . LEU A 1 96 ? 16.805 -2.623 -8.269 1.00 96.88 96 LEU A CA 1
ATOM 694 C C . LEU A 1 96 ? 17.011 -4.021 -8.869 1.00 96.88 96 LEU A C 1
ATOM 696 O O . LEU A 1 96 ? 17.921 -4.228 -9.672 1.00 96.88 96 LEU A O 1
ATOM 700 N N . MET A 1 97 ? 16.184 -4.981 -8.468 1.00 97.44 97 MET A N 1
ATOM 701 C CA . MET A 1 97 ? 16.107 -6.303 -9.082 1.00 97.44 97 MET A CA 1
ATOM 702 C C . MET A 1 97 ? 14.646 -6.598 -9.387 1.00 97.44 97 MET A C 1
ATOM 704 O O . MET A 1 97 ? 13.817 -6.594 -8.482 1.00 97.44 97 MET A O 1
ATOM 708 N N . GLU A 1 98 ? 14.359 -6.879 -10.651 1.00 97.25 98 GLU A N 1
ATOM 709 C CA . GLU A 1 98 ? 13.037 -7.267 -11.127 1.00 97.25 98 GLU A CA 1
ATOM 710 C C . GLU A 1 98 ? 13.159 -8.661 -11.740 1.00 97.25 98 GLU A C 1
ATOM 712 O O . GLU A 1 98 ? 13.972 -8.884 -12.636 1.00 97.25 98 GLU A O 1
ATOM 717 N N . MET A 1 99 ? 12.392 -9.613 -11.214 1.00 97.31 99 MET A N 1
ATOM 718 C CA . MET A 1 99 ? 12.317 -10.977 -11.727 1.00 97.31 99 MET A CA 1
ATOM 719 C C . MET A 1 99 ? 10.874 -11.231 -12.123 1.00 97.31 99 MET A C 1
ATOM 721 O O . MET A 1 99 ? 9.983 -11.193 -11.278 1.00 97.31 99 MET A O 1
ATOM 725 N N . ILE A 1 100 ? 10.649 -11.432 -13.416 1.00 97.69 100 ILE A N 1
ATOM 726 C CA . ILE A 1 100 ? 9.319 -11.597 -13.989 1.00 97.69 100 ILE A CA 1
ATOM 727 C C . ILE A 1 100 ? 9.355 -12.891 -14.794 1.00 97.69 100 ILE A C 1
ATOM 729 O O . ILE A 1 100 ? 10.094 -12.994 -15.769 1.00 97.69 100 ILE A O 1
ATOM 733 N N . GLU A 1 101 ? 8.608 -13.894 -14.335 1.00 97.44 101 GLU A N 1
ATOM 734 C CA . GLU A 1 101 ? 8.491 -15.185 -15.028 1.00 97.44 101 GLU A CA 1
ATOM 735 C C . GLU A 1 101 ? 7.549 -15.104 -16.236 1.00 97.44 101 GLU A C 1
ATOM 737 O O . GLU A 1 101 ? 7.713 -15.847 -17.201 1.00 97.44 101 GLU A O 1
ATOM 742 N N . GLY A 1 102 ? 6.555 -14.214 -16.162 1.00 97.00 102 GLY A N 1
ATOM 743 C CA . GLY A 1 102 ? 5.599 -13.957 -17.233 1.00 97.00 102 GLY A CA 1
ATOM 744 C C . GLY A 1 102 ? 6.029 -12.830 -18.173 1.00 97.00 102 GLY A C 1
ATOM 745 O O . GLY A 1 102 ? 7.205 -12.493 -18.297 1.00 97.00 102 GLY A O 1
ATOM 746 N N . ASP A 1 103 ? 5.042 -12.217 -18.819 1.00 97.50 103 ASP A N 1
ATOM 747 C CA . ASP A 1 103 ? 5.274 -11.144 -19.780 1.00 97.50 103 ASP A CA 1
ATOM 748 C C . ASP A 1 103 ? 5.362 -9.766 -19.117 1.00 97.50 103 ASP A C 1
ATOM 750 O O . ASP A 1 103 ? 4.712 -9.477 -18.109 1.00 97.50 103 ASP A O 1
ATOM 754 N N . VAL A 1 104 ? 6.117 -8.870 -19.755 1.00 97.50 104 VAL A N 1
ATOM 755 C CA . VAL A 1 104 ? 6.136 -7.440 -19.437 1.00 97.50 104 VAL A CA 1
ATOM 756 C C . VAL A 1 104 ? 5.519 -6.666 -20.590 1.00 97.50 104 VAL A C 1
ATOM 758 O O . VAL A 1 104 ? 6.008 -6.718 -21.718 1.00 97.50 104 VAL A O 1
ATOM 761 N N . HIS A 1 105 ? 4.490 -5.877 -20.292 1.00 97.56 105 HIS A N 1
ATOM 762 C CA . HIS A 1 105 ? 3.934 -4.898 -21.218 1.00 97.56 105 HIS A CA 1
ATOM 763 C C . HIS A 1 105 ? 4.140 -3.486 -20.662 1.00 97.56 105 HIS A C 1
ATOM 765 O O . HIS A 1 105 ? 3.667 -3.159 -19.578 1.00 97.56 105 HIS A O 1
ATOM 771 N N . SER A 1 106 ? 4.862 -2.648 -21.407 1.00 96.38 106 SER A N 1
ATOM 772 C CA . SER A 1 106 ? 5.181 -1.271 -21.025 1.00 96.38 106 SER A CA 1
ATOM 773 C C . SER A 1 106 ? 4.854 -0.338 -22.184 1.00 96.38 106 SER A C 1
ATOM 775 O O . SER A 1 106 ? 5.557 -0.342 -23.192 1.00 96.38 106 SER A O 1
ATOM 777 N N . GLU A 1 107 ? 3.848 0.515 -22.011 1.00 96.81 107 GLU A N 1
ATOM 778 C CA . GLU A 1 107 ? 3.461 1.532 -22.992 1.00 96.81 107 GLU A CA 1
ATOM 779 C C . GLU A 1 107 ? 3.808 2.936 -22.479 1.00 96.81 107 GLU A C 1
ATOM 781 O O . GLU A 1 107 ? 3.482 3.309 -21.353 1.00 96.81 107 GLU A O 1
ATOM 786 N N . THR A 1 108 ? 4.451 3.744 -23.321 1.00 96.56 108 THR A N 1
ATOM 787 C CA . THR A 1 108 ? 4.747 5.153 -23.034 1.00 96.56 108 THR A CA 1
ATOM 788 C C . THR A 1 108 ? 4.325 6.014 -24.214 1.00 96.56 108 THR A C 1
ATOM 790 O O . THR A 1 108 ? 4.855 5.849 -25.309 1.00 96.56 108 THR A O 1
ATOM 793 N N . LYS A 1 109 ? 3.405 6.958 -23.995 1.00 95.81 109 LYS A N 1
ATOM 794 C CA . LYS A 1 109 ? 2.830 7.769 -25.085 1.00 95.81 109 LYS A CA 1
ATOM 795 C C . LYS A 1 109 ? 3.706 8.936 -25.537 1.00 95.81 109 LYS A C 1
ATOM 797 O O . LYS A 1 109 ? 3.658 9.304 -26.702 1.00 95.81 109 LYS A O 1
ATOM 802 N N . GLN A 1 110 ? 4.461 9.543 -24.619 1.00 94.88 110 GLN A N 1
ATOM 803 C CA . GLN A 1 110 ? 5.294 10.716 -24.927 1.00 94.88 110 GLN A CA 1
ATOM 804 C C . GLN A 1 110 ? 6.768 10.356 -25.144 1.00 94.88 110 GLN A C 1
ATOM 806 O O . GLN A 1 110 ? 7.437 10.974 -25.964 1.00 94.88 110 GLN A O 1
ATOM 811 N N . GLY A 1 111 ? 7.274 9.347 -24.435 1.00 93.56 111 GLY A N 1
ATOM 812 C CA . GLY A 1 111 ? 8.641 8.864 -24.591 1.00 93.56 111 GLY A CA 1
ATOM 813 C C . GLY A 1 111 ? 9.120 8.069 -23.382 1.00 93.56 111 GLY A C 1
ATOM 814 O O . GLY A 1 111 ? 8.516 8.120 -22.309 1.00 93.56 111 GLY A O 1
ATOM 815 N N . LYS A 1 112 ? 10.223 7.343 -23.570 1.00 96.00 112 LYS A N 1
ATOM 816 C CA . LYS A 1 112 ? 10.943 6.606 -22.529 1.00 96.00 112 LYS A CA 1
ATOM 817 C C . LYS A 1 112 ? 12.430 6.914 -22.666 1.00 96.00 112 LYS A C 1
ATOM 819 O O . LYS A 1 112 ? 13.025 6.604 -23.694 1.00 96.00 112 LYS A O 1
ATOM 824 N N . THR A 1 113 ? 13.020 7.494 -21.628 1.00 95.88 113 THR A N 1
ATOM 825 C CA . THR A 1 113 ? 14.461 7.766 -21.567 1.00 95.88 113 THR A CA 1
ATOM 826 C C . THR A 1 113 ? 15.114 6.767 -20.630 1.00 95.88 113 THR A C 1
ATOM 828 O O . THR A 1 113 ? 14.662 6.591 -19.501 1.00 95.88 113 THR A O 1
ATOM 831 N N . ILE A 1 114 ? 16.184 6.126 -21.092 1.00 92.81 114 ILE A N 1
ATOM 832 C CA . ILE A 1 114 ? 17.043 5.282 -20.265 1.00 92.81 114 ILE A CA 1
ATOM 833 C C . ILE A 1 114 ? 18.428 5.913 -20.293 1.00 92.81 114 ILE A C 1
ATOM 835 O O . ILE A 1 114 ? 19.012 6.071 -21.363 1.00 92.81 114 ILE A O 1
ATOM 839 N N . THR A 1 115 ? 18.932 6.273 -19.118 1.00 90.81 115 THR A N 1
ATOM 840 C CA . THR A 1 115 ? 20.276 6.820 -18.942 1.00 90.81 115 THR A CA 1
ATOM 841 C C . THR A 1 115 ? 21.040 5.890 -18.017 1.00 90.81 115 THR A C 1
ATOM 843 O O . THR A 1 115 ? 20.594 5.616 -16.905 1.00 90.81 115 THR A O 1
ATOM 846 N N . ASN A 1 116 ? 22.193 5.415 -18.464 1.00 87.88 116 ASN A N 1
ATOM 847 C CA . ASN A 1 116 ? 23.131 4.627 -17.676 1.00 87.88 116 ASN A CA 1
ATOM 848 C C . ASN A 1 116 ? 24.492 5.342 -17.680 1.00 87.88 116 ASN A C 1
ATOM 850 O O . ASN A 1 116 ? 24.806 6.053 -18.632 1.00 87.88 116 ASN A O 1
ATOM 854 N N . SER A 1 117 ? 25.280 5.189 -16.616 1.00 83.38 117 SER A N 1
ATOM 855 C CA . SER A 1 117 ? 26.593 5.834 -16.511 1.00 83.38 117 SER A CA 1
ATOM 856 C C . SER A 1 117 ? 27.676 5.026 -17.231 1.00 83.38 117 SER A C 1
ATOM 858 O O . SER A 1 117 ? 27.964 5.279 -18.394 1.00 83.38 117 SER A O 1
ATOM 860 N N . GLU A 1 118 ? 28.271 4.044 -16.555 1.00 80.44 118 GLU A N 1
ATOM 861 C CA . GLU A 1 118 ? 29.530 3.428 -17.004 1.00 80.44 118 GLU A CA 1
ATOM 862 C C . GLU A 1 118 ? 29.378 1.963 -17.423 1.00 80.44 118 GLU A C 1
ATOM 864 O O . GLU A 1 118 ? 30.045 1.512 -18.346 1.00 80.44 118 GLU A O 1
ATOM 869 N N . LEU A 1 119 ? 28.468 1.212 -16.794 1.00 84.00 119 LEU A N 1
ATOM 870 C CA . LEU A 1 119 ? 28.382 -0.247 -16.965 1.00 84.00 119 LEU A CA 1
ATOM 871 C C . LEU A 1 119 ? 27.556 -0.704 -18.180 1.00 84.00 119 LEU A C 1
ATOM 873 O O . LEU A 1 119 ? 27.314 -1.895 -18.349 1.00 84.00 119 LEU A O 1
ATOM 877 N N . GLY A 1 120 ? 27.131 0.225 -19.037 1.00 87.44 120 GLY A N 1
ATOM 878 C CA . GLY A 1 120 ? 26.335 -0.107 -20.221 1.00 87.44 120 GLY A CA 1
ATOM 879 C C . GLY A 1 120 ? 24.890 -0.530 -19.918 1.00 87.44 120 GLY A C 1
ATOM 880 O O . GLY A 1 120 ? 24.402 -0.434 -18.791 1.00 87.44 120 GLY A O 1
ATOM 881 N N . ILE A 1 121 ? 24.201 -0.969 -20.973 1.00 91.62 121 ILE A N 1
ATOM 882 C CA . ILE A 1 121 ? 22.899 -1.642 -20.931 1.00 91.62 121 ILE A CA 1
ATOM 883 C C . ILE A 1 121 ? 23.074 -2.940 -21.712 1.00 91.62 121 ILE A C 1
ATOM 885 O O . ILE A 1 121 ? 23.427 -2.905 -22.890 1.00 91.62 121 ILE A O 1
ATOM 889 N N . GLU A 1 122 ? 22.814 -4.074 -21.071 1.00 91.75 122 GLU A N 1
ATOM 890 C CA . GLU A 1 122 ? 22.822 -5.377 -21.728 1.00 91.75 122 GLU A CA 1
ATOM 891 C C . GLU A 1 122 ? 21.391 -5.782 -22.098 1.00 91.75 122 GLU A C 1
ATOM 893 O O . GLU A 1 122 ? 20.456 -5.639 -21.312 1.00 91.75 122 GLU A O 1
ATOM 898 N N . THR A 1 123 ? 21.200 -6.271 -23.321 1.00 93.25 123 THR A N 1
ATOM 899 C CA . THR A 1 123 ? 19.930 -6.852 -23.768 1.00 93.25 123 THR A CA 1
ATOM 900 C C . THR A 1 123 ? 20.221 -8.199 -24.400 1.00 93.25 123 THR A C 1
ATOM 902 O O . THR A 1 123 ? 20.752 -8.268 -25.506 1.00 93.25 123 THR A O 1
ATOM 905 N N . LEU A 1 124 ? 19.859 -9.266 -23.693 1.00 93.38 124 LEU A N 1
ATOM 906 C CA . LEU A 1 124 ? 20.002 -10.637 -24.161 1.00 93.38 124 LEU A CA 1
ATOM 907 C C . LEU A 1 124 ? 18.641 -11.158 -24.630 1.00 93.38 124 LEU A C 1
ATOM 909 O O . LEU A 1 124 ? 17.657 -11.085 -23.900 1.00 93.38 124 LEU A O 1
ATOM 913 N N . SER A 1 125 ? 18.591 -11.718 -25.836 1.00 93.62 125 SER A N 1
ATOM 914 C CA . SER A 1 125 ? 17.426 -12.442 -26.344 1.00 93.62 125 SER A CA 1
ATOM 915 C C . SER A 1 125 ? 17.898 -13.716 -27.030 1.00 93.62 125 SER A C 1
ATOM 917 O O . SER A 1 125 ? 18.800 -13.668 -27.860 1.00 93.62 125 SER A O 1
ATOM 919 N N . GLN A 1 126 ? 17.283 -14.850 -26.687 1.00 95.44 126 GLN A N 1
ATOM 920 C CA . GLN A 1 126 ? 17.471 -16.110 -27.422 1.00 95.44 126 GLN A CA 1
ATOM 921 C C . GLN A 1 126 ? 16.690 -16.120 -28.745 1.00 95.44 126 GLN A C 1
ATOM 923 O O . GLN A 1 126 ? 16.955 -16.930 -29.629 1.00 95.44 126 GLN A O 1
ATOM 928 N N . GLY A 1 127 ? 15.692 -15.240 -28.861 1.00 94.50 127 GLY A N 1
ATOM 929 C CA . GLY A 1 127 ? 14.880 -15.064 -30.054 1.00 94.50 127 GLY A CA 1
ATOM 930 C C . GLY A 1 127 ? 15.300 -13.827 -30.840 1.00 94.50 127 GLY A C 1
ATOM 931 O O . GLY A 1 127 ? 16.478 -13.520 -31.001 1.00 94.50 127 GLY A O 1
ATOM 932 N N . LYS A 1 128 ? 14.306 -13.098 -31.348 1.00 94.38 128 LYS A N 1
ATOM 933 C CA . LYS A 1 128 ? 14.521 -11.855 -32.093 1.00 94.38 128 LYS A CA 1
ATOM 934 C C . LYS A 1 128 ? 14.341 -10.649 -31.184 1.00 94.38 128 LYS A C 1
ATOM 936 O O . LYS A 1 128 ? 13.529 -10.668 -30.262 1.00 94.38 128 LYS A O 1
ATOM 941 N N . ILE A 1 129 ? 15.068 -9.584 -31.494 1.00 95.31 129 ILE A N 1
ATOM 942 C CA . ILE A 1 129 ? 14.788 -8.240 -30.994 1.00 95.31 129 ILE A CA 1
ATOM 943 C C . ILE A 1 129 ? 14.260 -7.451 -32.189 1.00 95.31 129 ILE A C 1
ATOM 945 O O . ILE A 1 129 ? 14.979 -7.271 -33.169 1.00 95.31 129 ILE A O 1
ATOM 949 N N . HIS A 1 130 ? 13.009 -7.002 -32.122 1.00 94.31 130 HIS A N 1
ATOM 950 C CA . HIS A 1 130 ? 12.442 -6.092 -33.114 1.00 94.31 130 HIS A CA 1
ATOM 951 C C . HIS A 1 130 ? 12.534 -4.658 -32.597 1.00 94.31 130 HIS A C 1
ATOM 953 O O . HIS A 1 130 ? 12.212 -4.379 -31.441 1.00 94.31 130 HIS A O 1
ATOM 959 N N . LYS A 1 131 ? 13.011 -3.757 -33.455 1.00 93.62 131 LYS A N 1
ATOM 960 C CA . LYS A 1 131 ? 13.054 -2.318 -33.208 1.00 93.62 131 LYS A CA 1
ATOM 961 C C . LYS A 1 131 ? 12.482 -1.645 -34.440 1.00 93.62 131 LYS A C 1
ATOM 963 O O . LYS A 1 131 ? 13.154 -1.579 -35.463 1.00 93.62 131 LYS A O 1
ATOM 968 N N . ASP A 1 132 ? 11.254 -1.169 -34.319 1.00 94.19 132 ASP A N 1
ATOM 969 C CA . ASP A 1 132 ? 10.546 -0.488 -35.394 1.00 94.19 132 ASP A CA 1
ATOM 970 C C . ASP A 1 132 ? 10.398 0.991 -35.036 1.00 94.19 132 ASP A C 1
ATOM 972 O O . ASP A 1 132 ? 10.007 1.339 -33.920 1.00 94.19 132 ASP A O 1
ATOM 976 N N . ALA A 1 133 ? 10.716 1.873 -35.981 1.00 94.44 133 ALA A N 1
ATOM 977 C CA . ALA A 1 133 ? 10.515 3.309 -35.846 1.00 94.44 133 ALA A CA 1
ATOM 978 C C . ALA A 1 133 ? 9.919 3.864 -37.141 1.00 94.44 133 ALA A C 1
ATOM 980 O O . ALA A 1 133 ? 10.327 3.477 -38.231 1.00 94.44 133 ALA A O 1
ATOM 981 N N . GLN A 1 134 ? 8.967 4.794 -37.023 1.00 94.94 134 GLN A N 1
ATOM 982 C CA . GLN A 1 134 ? 8.479 5.556 -38.181 1.00 94.94 134 GLN A CA 1
ATOM 983 C C . GLN A 1 134 ? 9.527 6.557 -38.690 1.00 94.94 134 GLN A C 1
ATOM 985 O O . GLN A 1 134 ? 9.543 6.890 -39.871 1.00 94.94 134 GLN A O 1
ATOM 990 N N . GLY A 1 135 ? 10.367 7.059 -37.779 1.00 94.25 135 GLY A N 1
ATOM 991 C CA . GLY A 1 135 ? 11.519 7.901 -38.090 1.00 94.25 135 GLY A CA 1
ATOM 992 C C . GLY A 1 135 ? 12.809 7.086 -38.173 1.00 94.25 135 GLY A C 1
ATOM 993 O O . GLY A 1 135 ? 12.835 5.992 -38.727 1.00 94.25 135 GLY A O 1
ATOM 994 N N . ASN A 1 136 ? 13.880 7.616 -37.585 1.00 91.75 136 ASN A N 1
ATOM 995 C CA . ASN A 1 136 ? 15.201 6.991 -37.625 1.00 91.75 136 ASN A CA 1
ATOM 996 C C . ASN A 1 136 ? 15.483 6.163 -36.367 1.00 91.75 136 ASN A C 1
ATOM 998 O O . ASN A 1 136 ? 15.079 6.529 -35.262 1.00 91.75 136 ASN A O 1
ATOM 1002 N N . ILE A 1 137 ? 16.249 5.085 -36.539 1.00 92.69 137 ILE A N 1
ATOM 1003 C CA . ILE A 1 137 ? 16.932 4.384 -35.450 1.00 92.69 137 ILE A CA 1
ATOM 1004 C C . ILE A 1 137 ? 18.415 4.724 -35.563 1.00 92.69 137 ILE A C 1
ATOM 1006 O O . ILE A 1 137 ? 19.099 4.252 -36.469 1.00 92.69 137 ILE A O 1
ATOM 1010 N N . ASP A 1 138 ? 18.911 5.539 -34.635 1.00 90.19 138 ASP A N 1
ATOM 1011 C CA . ASP A 1 138 ? 20.315 5.939 -34.606 1.00 90.19 138 ASP A CA 1
ATOM 1012 C C . ASP A 1 138 ? 21.123 5.032 -33.674 1.00 90.19 138 ASP A C 1
ATOM 1014 O O . ASP A 1 138 ? 20.914 5.008 -32.459 1.00 90.19 138 ASP A O 1
ATOM 1018 N N . HIS A 1 139 ? 22.122 4.351 -34.232 1.00 86.38 139 HIS A N 1
ATOM 1019 C CA . HIS A 1 139 ? 23.150 3.649 -33.471 1.00 86.38 139 HIS A CA 1
ATOM 1020 C C . HIS A 1 139 ? 24.490 4.351 -33.668 1.00 86.38 139 HIS A C 1
ATOM 1022 O O . HIS A 1 139 ? 25.096 4.276 -34.733 1.00 86.38 139 HIS A O 1
ATOM 1028 N N . ARG A 1 140 ? 24.951 5.058 -32.634 1.00 84.75 140 ARG A N 1
ATOM 1029 C CA . ARG A 1 140 ? 26.253 5.731 -32.623 1.00 84.75 140 ARG A CA 1
ATOM 1030 C C . ARG A 1 140 ? 27.163 5.017 -31.633 1.00 84.75 140 ARG A C 1
ATOM 1032 O O . ARG A 1 140 ? 26.817 4.906 -30.462 1.00 84.75 140 ARG A O 1
ATOM 1039 N N . SER A 1 141 ? 28.307 4.543 -32.111 1.00 81.19 141 SER A N 1
ATOM 1040 C CA . SER A 1 141 ? 29.346 3.900 -31.304 1.00 81.19 141 SER A CA 1
ATOM 1041 C C . SER A 1 141 ? 30.679 4.603 -31.553 1.00 81.19 141 SER A C 1
ATOM 1043 O O . SER A 1 141 ? 30.962 4.989 -32.686 1.00 81.19 141 SER A O 1
ATOM 1045 N N . GLY A 1 142 ? 31.484 4.771 -30.500 1.00 76.25 142 GLY A N 1
ATOM 1046 C CA . GLY A 1 142 ? 32.868 5.252 -30.610 1.00 76.25 142 GLY A CA 1
ATOM 1047 C C . GLY A 1 142 ? 33.840 4.186 -31.133 1.00 76.25 142 GLY A C 1
ATOM 1048 O O . GLY A 1 142 ? 34.955 4.513 -31.526 1.00 76.25 142 GLY A O 1
ATOM 1049 N N . GLU A 1 143 ? 33.403 2.926 -31.176 1.00 77.50 143 GLU A N 1
ATOM 1050 C CA . GLU A 1 143 ? 34.170 1.777 -31.659 1.00 77.50 143 GLU A CA 1
ATOM 1051 C C . GLU A 1 143 ? 33.429 1.067 -32.804 1.00 77.50 143 GLU A C 1
ATOM 1053 O O . GLU A 1 143 ? 32.194 1.030 -32.837 1.00 77.50 143 GLU A O 1
ATOM 1058 N N . ILE A 1 144 ? 34.173 0.487 -33.752 1.00 64.44 144 ILE A N 1
ATOM 1059 C CA . ILE A 1 144 ? 33.600 -0.280 -34.869 1.00 64.44 144 ILE A CA 1
ATOM 1060 C C . ILE A 1 144 ? 33.004 -1.573 -34.307 1.00 64.44 144 ILE A C 1
ATOM 1062 O O . ILE A 1 144 ? 33.725 -2.411 -33.763 1.00 64.44 144 ILE A O 1
ATOM 1066 N N . GLY A 1 145 ? 31.689 -1.745 -34.453 1.00 62.25 145 GLY A N 1
ATOM 1067 C CA . GLY A 1 145 ? 31.004 -2.966 -34.041 1.00 62.25 145 GLY A CA 1
ATOM 1068 C C . GLY A 1 145 ? 31.593 -4.189 -34.744 1.00 62.25 145 GLY A C 1
ATOM 1069 O O . GLY A 1 145 ? 31.693 -4.223 -35.971 1.00 62.25 145 GLY A O 1
ATOM 1070 N N . LYS A 1 146 ? 31.976 -5.208 -33.971 1.00 59.59 146 LYS A N 1
ATOM 1071 C CA . LYS A 1 146 ? 32.329 -6.519 -34.518 1.00 59.59 146 LYS A CA 1
ATOM 1072 C C . LYS A 1 146 ? 31.036 -7.277 -34.798 1.00 59.59 146 LYS A C 1
ATOM 1074 O O . LYS A 1 146 ? 30.383 -7.741 -33.870 1.00 59.59 146 LYS A O 1
ATOM 1079 N N . SER A 1 147 ? 30.659 -7.365 -36.070 1.00 57.22 147 SER A N 1
ATOM 1080 C CA . SER A 1 147 ? 29.636 -8.310 -36.517 1.00 57.22 147 SER A CA 1
ATOM 1081 C C . SER A 1 147 ? 30.303 -9.677 -36.663 1.00 57.22 147 SER A C 1
ATOM 1083 O O . SER A 1 147 ? 31.226 -9.811 -37.469 1.00 57.22 147 SER A O 1
ATOM 1085 N N . HIS A 1 148 ? 29.866 -10.661 -35.883 1.00 48.78 148 HIS A N 1
ATOM 1086 C CA . HIS A 1 148 ? 30.184 -12.075 -36.091 1.00 48.78 148 HIS A CA 1
ATOM 1087 C C . HIS A 1 148 ? 28.925 -12.817 -36.519 1.00 48.78 148 HIS A C 1
ATOM 1089 O O . HIS A 1 148 ? 27.848 -12.477 -35.980 1.00 48.78 148 HIS A O 1
#

Foldseek 3Di:
DAWDWDQDPLRKTWTAHPQGWIWICHNVVNDTDGDDPPDDDDDDPPDDDDDDPDDDDDDDPPDDDDDDPPDDDDDDDPDDDDDDPDDDDDDDPDDDDDDDPDDDDDDDDPDDDDDDDDPDDDDDDPDDDDDDDPDDDDDDDPDDDDDD

Sequence (148 aa):
MASRLIFTEDESIILTDKSGNEIKLDTTGGNINITAPSSINITAGKSVNINAGEDIPISAGMNISTSATMNYTQMVGINYISTIAGNASHFITGKLMEMIEGDVHSETKQGKTITNSELGIETLSQGKIHKDAQGNIDHRSGEIGKSH

Radius of gyration: 27.59 Å; chains: 1; bounding box: 64×32×68 Å